Protein AF-A0A7C5ZRF5-F1 (afdb_monomer_lite)

pLDDT: mean 92.9, std 9.0, range [47.47, 98.56]

Sequence (100 aa):
MRPSLYIRRNVPFPLFEINILEAPDQQLLNISRELGLALNLQEMKAIQQYFQKKGRNPTDVELQTIGQTWSEHCFHKTFKGKIKLQDQEIDSLFKTYIAK

Radius of gyration: 17.35 Å; chains: 1; bounding box: 52×24×52 Å

Structure (mmCIF, N/CA/C/O backbone):
data_AF-A0A7C5ZRF5-F1
#
_entry.id   AF-A0A7C5ZRF5-F1
#
loop_
_atom_site.group_PDB
_atom_site.id
_atom_site.type_symbol
_atom_site.label_atom_id
_atom_site.label_alt_id
_atom_site.label_comp_id
_atom_site.label_asym_id
_atom_site.label_entity_id
_atom_site.label_seq_id
_atom_site.pdbx_PDB_ins_code
_atom_site.Cartn_x
_atom_site.Cartn_y
_atom_site.Cartn_z
_atom_site.occupancy
_atom_site.B_iso_or_equiv
_atom_site.auth_seq_id
_atom_site.auth_comp_id
_atom_site.auth_asym_id
_atom_site.auth_atom_id
_atom_site.pdbx_PDB_model_num
ATOM 1 N N . MET A 1 1 ? 25.833 -9.754 -9.496 1.00 47.47 1 MET A N 1
ATOM 2 C CA . MET A 1 1 ? 25.249 -8.409 -9.286 1.00 47.47 1 MET A CA 1
ATOM 3 C C . MET A 1 1 ? 23.835 -8.589 -8.761 1.00 47.47 1 MET A C 1
ATOM 5 O O . MET A 1 1 ? 23.108 -9.381 -9.344 1.00 47.47 1 MET A O 1
ATOM 9 N N . ARG A 1 2 ? 23.459 -7.941 -7.651 1.00 51.00 2 ARG A N 1
ATOM 10 C CA . ARG A 1 2 ? 22.059 -7.950 -7.193 1.00 51.00 2 ARG A CA 1
ATOM 11 C C . ARG A 1 2 ? 21.237 -7.066 -8.147 1.00 51.00 2 ARG A C 1
ATOM 13 O O . ARG A 1 2 ? 21.739 -5.993 -8.485 1.00 51.00 2 ARG A O 1
ATOM 20 N N . PRO A 1 3 ? 20.048 -7.488 -8.606 1.00 62.78 3 PRO A N 1
ATOM 21 C CA . PRO A 1 3 ? 19.193 -6.643 -9.434 1.00 62.78 3 PRO A CA 1
ATOM 22 C C . PRO A 1 3 ? 18.891 -5.317 -8.723 1.00 62.78 3 PRO A C 1
ATOM 24 O O . PRO A 1 3 ? 18.660 -5.304 -7.514 1.00 62.78 3 PRO A O 1
ATOM 27 N N . SER A 1 4 ? 18.908 -4.207 -9.467 1.00 78.19 4 SER A N 1
ATOM 28 C CA . SER A 1 4 ? 18.418 -2.914 -8.973 1.00 78.19 4 SER A CA 1
ATOM 29 C C . SER A 1 4 ? 16.947 -3.050 -8.566 1.00 78.19 4 SER A C 1
ATOM 31 O O . SER A 1 4 ? 16.162 -3.662 -9.291 1.00 78.19 4 SER A O 1
ATOM 33 N N . LEU A 1 5 ? 16.557 -2.460 -7.433 1.00 76.50 5 LEU A N 1
ATOM 34 C CA . LEU A 1 5 ? 15.156 -2.434 -6.985 1.00 76.50 5 LEU A CA 1
ATOM 35 C C . LEU A 1 5 ? 14.248 -1.594 -7.908 1.00 76.50 5 LEU A C 1
ATOM 37 O O . LEU A 1 5 ? 13.028 -1.738 -7.850 1.00 76.50 5 LEU A O 1
ATOM 41 N N . TYR A 1 6 ? 14.842 -0.771 -8.778 1.00 79.38 6 TYR A N 1
ATOM 42 C CA . TYR A 1 6 ? 14.161 0.206 -9.626 1.00 79.38 6 TYR A CA 1
ATOM 43 C C . TYR A 1 6 ? 14.473 -0.032 -11.114 1.00 79.38 6 TYR A C 1
ATOM 45 O O . TYR A 1 6 ? 15.648 -0.042 -11.503 1.00 79.38 6 TYR A O 1
ATOM 53 N N . ILE A 1 7 ? 13.435 -0.185 -11.949 1.00 82.69 7 ILE A N 1
ATOM 54 C CA . ILE A 1 7 ? 13.528 -0.291 -13.422 1.00 82.69 7 ILE A CA 1
ATOM 55 C C . ILE A 1 7 ? 12.927 0.971 -14.057 1.00 82.69 7 ILE A C 1
ATOM 57 O O . ILE A 1 7 ? 11.765 1.281 -13.822 1.00 82.69 7 ILE A O 1
ATOM 61 N N . ARG A 1 8 ? 13.681 1.704 -14.886 1.00 78.00 8 ARG A N 1
ATOM 62 C CA . ARG A 1 8 ? 13.216 2.955 -15.522 1.00 78.00 8 ARG A CA 1
ATOM 63 C C . ARG A 1 8 ? 12.438 2.694 -16.822 1.00 78.00 8 ARG A C 1
ATOM 65 O O . ARG A 1 8 ? 12.926 1.977 -17.694 1.00 78.00 8 ARG A O 1
ATOM 72 N N . ARG A 1 9 ? 11.267 3.320 -16.991 1.00 78.75 9 ARG A N 1
ATOM 73 C CA . ARG A 1 9 ? 10.433 3.280 -18.213 1.00 78.75 9 ARG A CA 1
ATOM 74 C C . ARG A 1 9 ? 10.736 4.447 -19.173 1.00 78.75 9 ARG A C 1
ATOM 76 O O . ARG A 1 9 ? 11.205 5.501 -18.751 1.00 78.75 9 ARG A O 1
ATOM 83 N N . ASN A 1 10 ? 10.478 4.246 -20.471 1.00 82.25 10 ASN A N 1
ATOM 84 C CA . ASN A 1 10 ? 10.754 5.219 -21.540 1.00 82.25 10 ASN A CA 1
ATOM 85 C C . ASN A 1 10 ? 9.570 6.182 -21.757 1.00 82.25 10 ASN A C 1
ATOM 87 O O . ASN A 1 10 ? 8.719 5.958 -22.614 1.00 82.25 10 ASN A O 1
ATOM 91 N N . VAL A 1 11 ? 9.512 7.227 -20.938 1.00 84.94 11 VAL A N 1
ATOM 92 C CA . VAL A 1 11 ? 8.498 8.297 -20.922 1.00 84.94 11 VAL A CA 1
ATOM 93 C C . VAL A 1 11 ? 9.205 9.653 -20.734 1.00 84.94 11 VAL A C 1
ATOM 95 O O . VAL A 1 11 ? 10.357 9.663 -20.291 1.00 84.94 11 VAL A O 1
ATOM 98 N N . PRO A 1 12 ? 8.575 10.808 -21.053 1.00 88.06 12 PRO A N 1
ATOM 99 C CA . PRO A 1 12 ? 9.233 12.122 -20.953 1.00 88.06 12 PRO A CA 1
ATOM 100 C C . PRO A 1 12 ? 9.557 12.555 -19.510 1.00 88.06 12 PRO A C 1
ATOM 102 O O . PRO A 1 12 ? 10.195 13.582 -19.300 1.00 88.06 12 PRO A O 1
ATOM 105 N N . PHE A 1 13 ? 9.142 11.771 -18.517 1.00 85.88 13 PHE A N 1
ATOM 106 C CA . PHE A 1 13 ? 9.440 11.931 -17.098 1.00 85.88 13 PHE A CA 1
ATOM 107 C C . PHE A 1 13 ? 10.026 10.625 -16.536 1.00 85.88 13 PHE A C 1
ATOM 109 O O . PHE A 1 13 ? 9.792 9.561 -17.101 1.00 85.88 13 PHE A O 1
ATOM 116 N N . PRO A 1 14 ? 10.796 10.647 -15.436 1.00 85.88 14 PRO A N 1
ATOM 117 C CA . PRO A 1 14 ? 11.189 9.419 -14.752 1.00 85.88 14 PRO A CA 1
ATOM 118 C C . PRO A 1 14 ? 9.951 8.658 -14.261 1.00 85.88 14 PRO A C 1
ATOM 120 O O . PRO A 1 14 ? 9.132 9.213 -13.539 1.00 85.88 14 PRO A O 1
ATOM 123 N N . LEU A 1 15 ? 9.830 7.397 -14.665 1.00 90.38 15 LEU A N 1
ATOM 124 C CA . LEU A 1 15 ? 8.817 6.461 -14.186 1.00 90.38 15 LEU A CA 1
ATOM 125 C C . LEU A 1 15 ? 9.537 5.173 -13.814 1.00 90.38 15 LEU A C 1
ATOM 127 O O . LEU A 1 15 ? 10.222 4.588 -14.666 1.00 90.38 15 LEU A O 1
ATOM 131 N N . PHE A 1 16 ? 9.405 4.750 -12.563 1.00 92.19 16 PHE A N 1
ATOM 132 C CA . PHE A 1 16 ? 10.063 3.553 -12.061 1.00 92.19 16 PHE A CA 1
ATOM 133 C C . PHE A 1 16 ? 9.064 2.424 -11.851 1.00 92.19 16 PHE A C 1
ATOM 135 O O . PHE A 1 16 ? 8.000 2.620 -11.274 1.00 92.19 16 PHE A O 1
ATOM 142 N N . GLU A 1 17 ? 9.432 1.221 -12.274 1.00 95.19 17 GLU A N 1
ATOM 143 C CA . GLU A 1 17 ? 8.818 -0.000 -11.769 1.00 95.19 17 GLU A CA 1
ATOM 144 C C . GLU A 1 17 ? 9.579 -0.509 -10.565 1.00 95.19 17 GLU A C 1
ATOM 146 O O . GLU A 1 17 ? 10.815 -0.531 -10.551 1.00 95.19 17 GLU A O 1
ATOM 151 N N . ILE A 1 18 ? 8.810 -0.918 -9.566 1.00 95.44 18 ILE A N 1
ATOM 152 C CA . ILE A 1 18 ? 9.313 -1.239 -8.242 1.00 95.44 18 ILE A CA 1
ATOM 153 C C . ILE A 1 18 ? 9.242 -2.743 -8.070 1.00 95.44 18 ILE A C 1
ATOM 155 O O . ILE A 1 18 ? 8.157 -3.324 -8.049 1.00 95.44 18 ILE A O 1
ATOM 159 N N . ASN A 1 19 ? 10.406 -3.377 -7.963 1.00 95.06 19 ASN A N 1
ATOM 160 C CA . ASN A 1 19 ? 10.526 -4.827 -7.884 1.00 95.06 19 ASN A CA 1
ATOM 161 C C . ASN A 1 19 ? 10.040 -5.348 -6.523 1.00 95.06 19 ASN A C 1
ATOM 163 O O . ASN A 1 19 ? 10.846 -5.596 -5.630 1.00 95.06 19 ASN A O 1
ATOM 167 N N . ILE A 1 20 ? 8.723 -5.519 -6.364 1.00 96.50 20 ILE A N 1
ATOM 168 C CA . ILE A 1 20 ? 8.116 -6.031 -5.127 1.00 96.50 20 ILE A CA 1
ATOM 169 C C . ILE A 1 20 ? 7.723 -7.502 -5.210 1.00 96.50 20 ILE A C 1
ATOM 171 O O . ILE A 1 20 ? 7.542 -8.101 -4.157 1.00 96.50 20 ILE A O 1
ATOM 175 N N . LEU A 1 21 ? 7.575 -8.104 -6.399 1.00 96.12 21 LEU A N 1
ATOM 176 C CA . LEU A 1 21 ? 7.009 -9.463 -6.514 1.00 96.12 21 LEU A CA 1
ATOM 177 C C . LEU A 1 21 ? 7.798 -10.518 -5.729 1.00 96.12 21 LEU A C 1
ATOM 179 O O . LEU A 1 21 ? 7.197 -11.406 -5.130 1.00 96.12 21 LEU A O 1
ATOM 183 N N . GLU A 1 22 ? 9.121 -10.385 -5.710 1.00 93.38 22 GLU A N 1
ATOM 184 C CA . GLU A 1 22 ? 10.054 -11.307 -5.049 1.00 93.38 22 GLU A CA 1
ATOM 185 C C . GLU A 1 22 ? 10.787 -10.644 -3.873 1.00 93.38 22 GLU A C 1
ATOM 187 O O . GLU A 1 22 ? 11.709 -11.220 -3.296 1.00 93.38 22 GLU A O 1
ATOM 192 N N . ALA A 1 23 ? 10.398 -9.418 -3.511 1.00 95.94 23 ALA A N 1
ATOM 193 C CA . ALA A 1 23 ? 11.036 -8.686 -2.430 1.00 95.94 23 ALA A CA 1
ATOM 194 C C . ALA A 1 23 ? 10.757 -9.382 -1.082 1.00 95.94 23 ALA A C 1
ATOM 196 O O . ALA A 1 23 ? 9.590 -9.531 -0.704 1.00 95.94 23 ALA A O 1
ATOM 197 N N . PRO A 1 24 ? 11.788 -9.781 -0.313 1.00 97.50 24 PRO A N 1
ATOM 198 C CA . PRO A 1 24 ? 11.599 -10.240 1.054 1.00 97.50 24 PRO A CA 1
ATOM 199 C C . PRO A 1 24 ? 11.090 -9.099 1.942 1.00 97.50 24 PRO A C 1
ATOM 201 O O . PRO A 1 24 ? 11.278 -7.919 1.637 1.00 97.50 24 PRO A O 1
ATOM 204 N N . ASP A 1 25 ? 10.528 -9.450 3.097 1.00 98.31 25 ASP A N 1
ATOM 205 C CA . ASP A 1 25 ? 9.925 -8.521 4.065 1.00 98.31 25 ASP A CA 1
ATOM 206 C C . ASP A 1 25 ? 10.779 -7.278 4.356 1.00 98.31 25 ASP A C 1
ATOM 208 O O . ASP A 1 25 ? 10.276 -6.154 4.381 1.00 98.31 25 ASP A O 1
ATOM 212 N N . GLN A 1 26 ? 12.093 -7.455 4.517 1.00 97.81 26 GLN A N 1
ATOM 213 C CA . GLN A 1 26 ? 12.999 -6.339 4.782 1.00 97.81 26 GLN A CA 1
ATOM 214 C C . GLN A 1 26 ? 13.099 -5.360 3.601 1.00 97.81 26 GLN A C 1
ATOM 216 O O . GLN A 1 26 ? 13.205 -4.153 3.814 1.00 97.81 26 GLN A O 1
ATOM 221 N N . GLN A 1 27 ? 13.058 -5.858 2.363 1.00 98.06 27 GLN A N 1
ATOM 222 C CA . GLN A 1 27 ? 13.055 -5.011 1.169 1.00 98.06 27 GLN A CA 1
ATOM 223 C C . GLN A 1 27 ? 11.713 -4.303 0.995 1.00 98.06 27 GLN A C 1
ATOM 225 O O . GLN A 1 27 ? 11.711 -3.125 0.659 1.00 98.06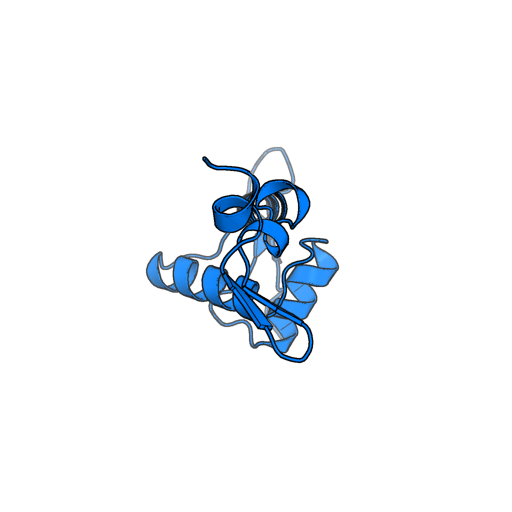 27 GLN A O 1
ATOM 230 N N . LEU A 1 28 ? 10.592 -4.959 1.310 1.00 98.31 28 LEU A N 1
ATOM 231 C CA . LEU A 1 28 ? 9.278 -4.309 1.321 1.00 98.31 28 LEU A CA 1
ATOM 232 C C . LEU A 1 28 ? 9.249 -3.108 2.280 1.00 98.31 28 LEU A C 1
ATOM 234 O O . LEU A 1 28 ? 8.785 -2.028 1.917 1.00 98.31 28 LEU A O 1
ATOM 238 N N . LEU A 1 29 ? 9.804 -3.265 3.484 1.00 98.19 29 LEU A N 1
ATOM 239 C CA . LEU A 1 29 ? 9.920 -2.165 4.445 1.00 98.19 29 LEU A CA 1
ATOM 240 C C . LEU A 1 29 ? 10.867 -1.060 3.965 1.00 98.19 29 LEU A C 1
ATOM 242 O O . LEU A 1 29 ? 10.587 0.119 4.180 1.00 98.19 29 LEU A O 1
ATOM 246 N N . ASN A 1 30 ? 11.972 -1.417 3.308 1.00 97.88 30 ASN A N 1
ATOM 247 C CA . ASN A 1 30 ? 12.890 -0.428 2.748 1.00 97.88 30 ASN A CA 1
ATOM 248 C C . ASN A 1 30 ? 12.231 0.375 1.622 1.00 97.88 30 ASN A C 1
ATOM 250 O O . ASN A 1 30 ? 12.333 1.593 1.636 1.00 97.88 30 ASN A O 1
ATOM 254 N N . ILE A 1 31 ? 11.483 -0.273 0.727 1.00 97.25 31 ILE A N 1
ATOM 255 C CA . ILE A 1 31 ? 10.719 0.392 -0.339 1.00 97.25 31 ILE A CA 1
ATOM 256 C C . ILE A 1 31 ? 9.694 1.363 0.257 1.00 97.25 31 ILE A C 1
ATOM 258 O O . ILE A 1 31 ? 9.624 2.514 -0.166 1.00 97.25 31 ILE A O 1
ATOM 262 N N . SER A 1 32 ? 8.943 0.934 1.280 1.00 97.62 32 SER A N 1
ATOM 263 C CA . SER A 1 32 ? 8.004 1.810 2.000 1.00 97.62 32 SER A CA 1
ATOM 264 C C . SER A 1 32 ? 8.705 3.042 2.589 1.00 97.62 32 SER A C 1
ATOM 266 O O . SER A 1 32 ? 8.196 4.157 2.472 1.00 97.62 32 SER A O 1
ATOM 268 N N . ARG A 1 33 ? 9.900 2.863 3.169 1.00 97.50 33 ARG A N 1
ATOM 269 C CA . ARG A 1 33 ? 10.704 3.955 3.738 1.00 97.50 33 ARG A CA 1
ATOM 270 C C . ARG A 1 33 ? 11.251 4.897 2.663 1.00 97.50 33 ARG A C 1
ATOM 272 O O . ARG A 1 33 ? 11.116 6.105 2.809 1.00 97.50 33 ARG A O 1
ATOM 279 N N . GLU A 1 34 ? 11.869 4.357 1.617 1.00 96.38 34 GLU A N 1
ATOM 280 C CA . GLU A 1 34 ? 12.527 5.119 0.547 1.00 96.38 34 GLU A CA 1
ATOM 281 C C . GLU A 1 34 ? 11.526 5.937 -0.274 1.00 96.38 34 GLU A C 1
ATOM 283 O O . GLU A 1 34 ? 11.801 7.086 -0.608 1.00 96.38 34 GLU A O 1
ATOM 288 N N . LEU A 1 35 ? 10.344 5.378 -0.544 1.00 94.94 35 LEU A N 1
ATOM 289 C CA . LEU A 1 35 ? 9.266 6.070 -1.252 1.00 94.94 35 LEU A CA 1
ATOM 290 C C . LEU A 1 35 ? 8.373 6.912 -0.322 1.00 94.94 35 LEU A C 1
ATOM 292 O O . LEU A 1 35 ? 7.473 7.591 -0.808 1.00 94.94 35 LEU A O 1
ATOM 296 N N . GLY A 1 36 ? 8.582 6.878 0.998 1.00 96.88 36 GLY A N 1
ATOM 297 C CA . GLY A 1 36 ? 7.771 7.641 1.951 1.00 96.88 36 GLY A CA 1
ATOM 298 C C . GLY A 1 36 ? 6.299 7.210 2.003 1.00 96.88 36 GLY A C 1
ATOM 299 O O . GLY A 1 36 ? 5.428 8.045 2.224 1.00 96.88 36 GLY A O 1
ATOM 300 N N . LEU A 1 37 ? 6.007 5.920 1.802 1.00 97.06 37 LEU A N 1
ATOM 301 C CA . LEU A 1 37 ? 4.630 5.407 1.725 1.00 97.06 37 LEU A CA 1
ATOM 302 C C . LEU A 1 37 ? 3.936 5.339 3.092 1.00 97.06 37 LEU A C 1
ATOM 304 O O . LEU A 1 37 ? 2.713 5.261 3.150 1.00 97.06 37 LEU A O 1
ATOM 308 N N . ALA A 1 38 ? 4.713 5.314 4.182 1.00 95.88 38 ALA A N 1
ATOM 309 C CA . ALA A 1 38 ? 4.226 5.107 5.550 1.00 95.88 38 ALA A CA 1
ATOM 310 C C . ALA A 1 38 ? 3.363 3.834 5.721 1.00 95.88 38 ALA A C 1
ATOM 312 O O . ALA A 1 38 ? 2.504 3.766 6.601 1.00 95.88 38 ALA A O 1
ATOM 313 N N . LEU A 1 39 ? 3.613 2.814 4.893 1.00 97.19 39 LEU A N 1
ATOM 314 C CA . LEU A 1 39 ? 2.924 1.526 4.936 1.00 97.19 39 LEU A CA 1
ATOM 315 C C . LEU A 1 39 ? 3.679 0.532 5.812 1.00 97.19 39 LEU A C 1
ATOM 317 O O . LEU A 1 39 ? 4.910 0.418 5.731 1.00 97.19 39 LEU A O 1
ATOM 321 N N . ASN A 1 40 ? 2.936 -0.220 6.618 1.00 97.50 40 ASN A N 1
ATOM 322 C CA . ASN A 1 40 ? 3.491 -1.292 7.436 1.00 97.50 40 ASN A CA 1
ATOM 323 C C . ASN A 1 40 ? 3.718 -2.579 6.615 1.00 97.50 40 ASN A C 1
ATOM 325 O O . ASN A 1 40 ? 3.331 -2.689 5.451 1.00 97.50 40 ASN A O 1
ATOM 329 N N . LEU A 1 41 ? 4.346 -3.588 7.229 1.00 98.44 41 LEU A N 1
ATOM 330 C CA . LEU A 1 41 ? 4.667 -4.843 6.541 1.00 98.44 41 LEU A CA 1
ATOM 331 C C . LEU A 1 41 ? 3.425 -5.587 6.025 1.00 98.44 41 LEU A C 1
ATOM 333 O O . LEU A 1 41 ? 3.476 -6.172 4.946 1.00 98.44 41 LEU A O 1
ATOM 337 N N . GLN A 1 42 ? 2.321 -5.588 6.775 1.00 98.19 42 GLN A N 1
ATOM 338 C CA . GLN A 1 42 ? 1.098 -6.285 6.363 1.00 98.19 42 GLN A CA 1
ATOM 339 C C . GLN A 1 42 ? 0.480 -5.621 5.130 1.00 98.19 42 GLN A C 1
ATOM 341 O O . GLN A 1 42 ? 0.083 -6.310 4.192 1.00 98.19 42 GLN A O 1
ATOM 346 N N . GLU A 1 43 ? 0.469 -4.290 5.094 1.00 98.12 43 GLU A N 1
ATOM 347 C CA . GLU A 1 43 ? -0.010 -3.510 3.951 1.00 98.12 43 GLU A CA 1
ATOM 348 C C . GLU A 1 43 ? 0.876 -3.728 2.724 1.00 98.12 43 GLU A C 1
ATOM 350 O O . GLU A 1 43 ? 0.370 -4.029 1.643 1.00 98.12 43 GLU A O 1
ATOM 355 N N . MET A 1 44 ? 2.200 -3.691 2.896 1.00 98.56 44 MET A N 1
ATOM 356 C CA . MET A 1 44 ? 3.135 -3.983 1.808 1.00 98.56 44 MET A CA 1
ATOM 357 C C . MET A 1 44 ? 2.980 -5.412 1.271 1.00 98.56 44 MET A C 1
ATOM 359 O O . MET A 1 44 ? 3.037 -5.617 0.059 1.00 98.56 44 MET A O 1
ATOM 363 N N . LYS A 1 45 ? 2.726 -6.401 2.138 1.00 98.56 45 LYS A N 1
ATOM 364 C CA . LYS A 1 45 ? 2.432 -7.782 1.718 1.00 98.56 45 LYS A CA 1
ATOM 365 C C . LYS A 1 45 ? 1.112 -7.892 0.964 1.00 98.56 45 LYS A C 1
ATOM 367 O O . LYS A 1 45 ? 1.048 -8.617 -0.025 1.00 98.56 45 LYS A O 1
ATOM 372 N N . ALA A 1 46 ? 0.073 -7.171 1.383 1.00 98.44 46 ALA A N 1
ATOM 373 C CA . ALA A 1 46 ? -1.200 -7.146 0.663 1.00 98.44 46 ALA A CA 1
ATOM 374 C C . ALA A 1 46 ? -1.025 -6.589 -0.761 1.00 98.44 46 ALA A C 1
ATOM 376 O O . ALA A 1 46 ? -1.550 -7.152 -1.724 1.00 98.44 46 ALA A O 1
ATOM 377 N N . ILE A 1 47 ? -0.218 -5.535 -0.908 1.00 98.38 47 ILE A N 1
ATOM 378 C CA . ILE A 1 47 ? 0.146 -4.960 -2.209 1.00 98.38 47 ILE A CA 1
ATOM 379 C C . ILE A 1 47 ? 0.964 -5.961 -3.036 1.00 98.38 47 IL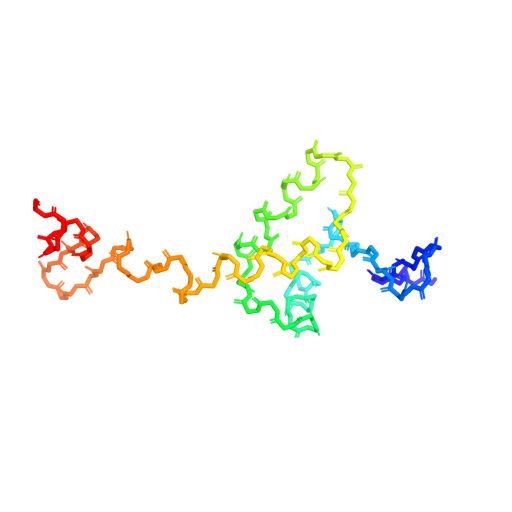E A C 1
ATOM 381 O O . ILE A 1 47 ? 0.630 -6.213 -4.193 1.00 98.38 47 ILE A O 1
ATOM 385 N N . GLN A 1 48 ? 1.989 -6.586 -2.447 1.00 98.50 48 GLN A N 1
ATOM 386 C CA . GLN A 1 48 ? 2.794 -7.620 -3.105 1.00 98.50 48 GLN A CA 1
ATOM 387 C C . GLN A 1 48 ? 1.917 -8.761 -3.634 1.00 98.50 48 GLN A C 1
ATOM 389 O O . GLN A 1 48 ? 2.011 -9.103 -4.809 1.00 98.50 48 GLN A O 1
ATOM 394 N N . GLN A 1 49 ? 1.015 -9.300 -2.813 1.00 98.50 49 GLN A N 1
ATOM 395 C CA . GLN A 1 49 ? 0.091 -10.365 -3.215 1.00 98.50 49 GLN A CA 1
ATOM 396 C C . GLN A 1 49 ? -0.836 -9.934 -4.358 1.00 98.50 49 GLN A C 1
ATOM 398 O O . GLN A 1 49 ? -1.119 -10.723 -5.262 1.00 98.50 49 GLN A O 1
ATOM 403 N N . TYR A 1 50 ? -1.317 -8.688 -4.339 1.00 98.50 50 TYR A N 1
ATOM 404 C CA . TYR A 1 50 ? -2.128 -8.147 -5.427 1.00 98.50 50 TYR A CA 1
ATOM 405 C C . TYR A 1 50 ? -1.346 -8.109 -6.749 1.00 98.50 50 TYR A C 1
ATOM 407 O O . TYR A 1 50 ? -1.833 -8.607 -7.766 1.00 98.50 50 TYR A O 1
ATOM 415 N N . PHE A 1 51 ? -0.119 -7.586 -6.739 1.00 98.38 51 PHE A N 1
ATOM 416 C CA . PHE A 1 51 ? 0.712 -7.477 -7.942 1.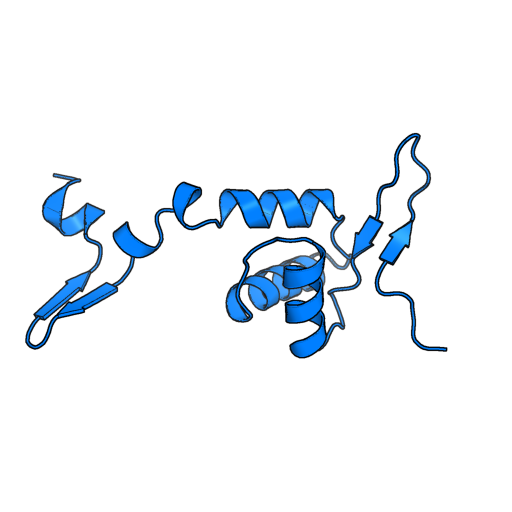00 98.38 51 PHE A CA 1
ATOM 417 C C . PHE A 1 51 ? 1.269 -8.829 -8.420 1.00 98.38 51 PHE A C 1
ATOM 419 O O . PHE A 1 51 ? 1.352 -9.056 -9.628 1.00 98.38 51 PHE A O 1
ATOM 426 N N . GLN A 1 52 ? 1.514 -9.779 -7.511 1.00 98.00 52 GLN A N 1
ATOM 427 C CA . GLN A 1 52 ? 1.810 -11.176 -7.854 1.00 98.00 52 GLN A CA 1
ATOM 428 C C . GLN A 1 52 ? 0.659 -11.803 -8.651 1.00 98.00 52 GLN A C 1
ATOM 430 O O . GLN A 1 52 ? 0.890 -12.373 -9.715 1.00 98.00 52 GLN A O 1
ATOM 435 N N . LYS A 1 53 ? -0.595 -11.628 -8.208 1.00 98.12 53 LYS A N 1
ATOM 436 C CA . LYS A 1 53 ? -1.782 -12.101 -8.950 1.00 98.12 53 LYS A CA 1
ATOM 437 C C . LYS A 1 53 ? -1.947 -11.419 -10.310 1.00 98.12 53 LYS A C 1
ATOM 439 O O . LYS A 1 53 ? -2.496 -12.019 -11.228 1.00 98.12 53 LYS A O 1
ATOM 444 N N . LYS A 1 54 ? -1.499 -10.168 -10.444 1.00 97.50 54 LYS A N 1
ATOM 445 C CA . LYS A 1 54 ? -1.495 -9.433 -11.720 1.00 97.50 54 LYS A CA 1
ATOM 446 C C . LYS A 1 54 ? -0.342 -9.828 -12.646 1.00 97.50 54 LYS A C 1
ATOM 448 O O . LYS A 1 54 ? -0.374 -9.434 -13.808 1.00 97.50 54 LYS A O 1
ATOM 453 N N . GLY A 1 55 ? 0.656 -10.567 -12.158 1.00 97.06 55 GLY A N 1
ATOM 454 C CA . GLY A 1 55 ? 1.814 -10.993 -12.944 1.00 97.06 55 GLY A CA 1
ATOM 455 C C . GLY A 1 55 ? 2.741 -9.851 -13.371 1.00 97.06 55 GLY A C 1
ATOM 456 O O . GLY A 1 55 ? 3.437 -9.987 -14.374 1.00 97.06 55 GLY A O 1
ATOM 457 N N . ARG A 1 56 ? 2.745 -8.714 -12.660 1.00 96.81 56 ARG A N 1
ATOM 458 C CA . ARG A 1 56 ? 3.629 -7.574 -12.961 1.00 96.81 56 ARG A CA 1
ATOM 459 C C . ARG A 1 56 ? 3.977 -6.766 -11.718 1.00 96.81 56 ARG A C 1
ATOM 461 O O . ARG A 1 56 ? 3.188 -6.721 -10.781 1.00 96.81 56 ARG A O 1
ATOM 468 N N . ASN A 1 57 ? 5.107 -6.064 -11.749 1.00 97.75 57 ASN A N 1
ATOM 469 C CA . ASN A 1 57 ? 5.439 -5.071 -10.729 1.00 97.75 57 ASN A CA 1
ATOM 470 C C . ASN A 1 57 ? 4.552 -3.810 -10.848 1.00 97.75 57 ASN A C 1
ATOM 472 O O . ASN A 1 57 ? 4.060 -3.500 -11.943 1.00 97.75 57 ASN A O 1
ATOM 476 N N . PRO A 1 58 ? 4.330 -3.088 -9.735 1.00 97.56 58 PRO A N 1
ATOM 477 C CA . PRO A 1 58 ? 3.742 -1.759 -9.753 1.00 97.56 58 PRO A CA 1
ATOM 478 C C . PRO A 1 58 ? 4.723 -0.704 -10.257 1.00 97.56 58 PRO A C 1
ATOM 480 O O . PRO A 1 58 ? 5.944 -0.857 -10.133 1.00 97.56 58 PRO A O 1
ATOM 483 N N . THR A 1 59 ? 4.182 0.415 -10.725 1.00 96.50 59 THR A N 1
ATOM 484 C CA . THR A 1 59 ? 4.948 1.659 -10.820 1.00 96.50 59 THR A CA 1
ATOM 485 C C . THR A 1 59 ? 5.049 2.362 -9.463 1.00 96.50 59 THR A C 1
ATOM 487 O O . THR A 1 59 ? 4.253 2.132 -8.549 1.00 96.50 59 THR A O 1
ATOM 490 N N . ASP A 1 60 ? 6.022 3.255 -9.334 1.00 95.38 60 ASP A N 1
ATOM 491 C CA . ASP A 1 60 ? 6.121 4.220 -8.236 1.00 95.38 60 ASP A CA 1
ATOM 492 C C . ASP A 1 60 ? 4.806 4.984 -8.006 1.00 95.38 60 ASP A C 1
ATOM 494 O O . ASP A 1 60 ? 4.343 5.070 -6.870 1.00 95.38 60 ASP A O 1
ATOM 498 N N . VAL A 1 61 ? 4.157 5.474 -9.064 1.00 95.38 61 VAL A N 1
ATOM 499 C CA . VAL A 1 61 ? 2.881 6.203 -8.991 1.00 95.38 61 VAL A CA 1
ATOM 500 C C . VAL A 1 61 ? 1.754 5.318 -8.454 1.00 95.38 61 VAL A C 1
ATOM 502 O O . VAL A 1 61 ? 0.946 5.779 -7.644 1.00 95.38 61 VAL A O 1
ATOM 505 N N . GLU A 1 62 ? 1.695 4.046 -8.857 1.00 97.56 62 GLU A N 1
ATOM 506 C CA . GLU A 1 62 ? 0.721 3.096 -8.305 1.00 97.56 62 GLU A CA 1
ATOM 507 C C . GLU A 1 62 ? 0.943 2.897 -6.799 1.00 97.56 62 GLU A C 1
ATOM 509 O O . GLU A 1 62 ? -0.017 2.966 -6.029 1.00 97.56 62 GLU A O 1
ATOM 514 N N . LEU A 1 63 ? 2.195 2.729 -6.355 1.00 97.62 63 LEU A N 1
ATOM 515 C CA . LEU A 1 63 ? 2.507 2.599 -4.927 1.00 97.62 63 LEU A CA 1
ATOM 516 C C . LEU A 1 63 ? 2.200 3.874 -4.137 1.00 97.62 63 LEU A C 1
ATOM 518 O O . LEU A 1 63 ? 1.623 3.782 -3.055 1.00 97.62 63 LEU A O 1
ATOM 522 N N . GLN A 1 64 ? 2.526 5.051 -4.675 1.00 97.44 64 GLN A N 1
ATOM 523 C CA . GLN A 1 64 ? 2.188 6.340 -4.061 1.00 97.44 64 GLN A CA 1
ATOM 524 C C . GLN A 1 64 ? 0.675 6.506 -3.909 1.00 97.44 64 GLN A C 1
ATOM 526 O O . GLN A 1 64 ? 0.195 6.902 -2.849 1.00 97.44 64 GLN A O 1
ATOM 531 N N . THR A 1 65 ? -0.095 6.140 -4.936 1.00 97.81 65 THR A N 1
ATOM 532 C CA . THR A 1 65 ? -1.564 6.192 -4.891 1.00 97.81 65 THR A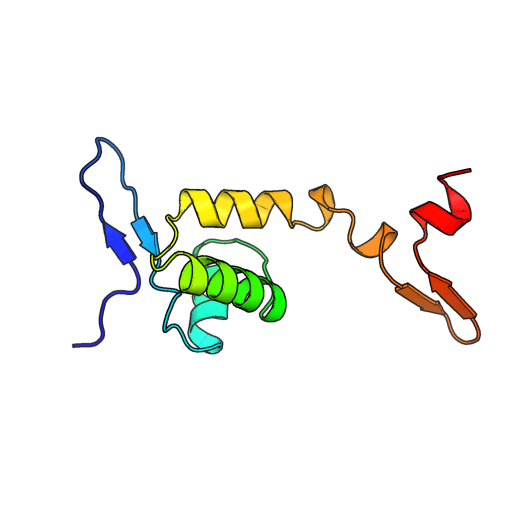 CA 1
ATOM 533 C C . THR A 1 65 ? -2.112 5.317 -3.763 1.00 97.81 65 THR A C 1
ATOM 535 O O . THR A 1 65 ? -2.987 5.746 -3.005 1.00 97.81 65 THR A O 1
ATOM 538 N N . ILE A 1 66 ? -1.576 4.103 -3.604 1.00 98.00 66 ILE A N 1
ATOM 539 C CA . ILE A 1 66 ? -1.966 3.213 -2.505 1.00 98.00 66 ILE A CA 1
ATOM 540 C C . ILE A 1 66 ? -1.546 3.806 -1.155 1.00 98.00 66 ILE A C 1
ATOM 542 O O . ILE A 1 66 ? -2.377 3.886 -0.257 1.00 98.00 66 ILE A O 1
ATOM 546 N N . GLY A 1 67 ? -0.305 4.282 -1.019 1.00 97.38 67 GLY A N 1
ATOM 547 C CA . GLY A 1 67 ? 0.197 4.904 0.211 1.00 97.38 67 GLY A CA 1
ATOM 548 C C . GLY A 1 67 ? -0.684 6.059 0.695 1.00 97.38 67 GLY A C 1
ATOM 549 O O . GLY A 1 67 ? -1.059 6.107 1.865 1.00 97.38 67 GLY A O 1
ATOM 550 N N . GLN A 1 68 ? -1.103 6.939 -0.218 1.00 96.38 68 GLN A N 1
ATOM 551 C CA . GLN A 1 68 ? -2.000 8.049 0.110 1.00 96.38 68 GLN A CA 1
ATOM 552 C C . GLN A 1 68 ? -3.393 7.565 0.517 1.00 96.38 68 GLN A C 1
ATOM 554 O O . GLN A 1 68 ? -3.899 7.929 1.579 1.00 96.38 68 GLN A O 1
ATOM 559 N N . THR A 1 69 ? -4.013 6.709 -0.297 1.00 96.88 69 THR A N 1
ATOM 560 C CA . THR A 1 69 ? -5.394 6.253 -0.058 1.00 96.88 69 THR A CA 1
ATOM 561 C C . THR A 1 69 ? -5.526 5.349 1.165 1.00 96.88 69 THR A C 1
ATOM 563 O O . THR A 1 69 ? -6.575 5.339 1.810 1.00 96.88 69 THR A O 1
ATOM 566 N N . TRP A 1 70 ? -4.470 4.616 1.516 1.00 96.88 70 TRP A N 1
ATOM 567 C CA . TRP A 1 70 ? -4.409 3.761 2.700 1.00 96.88 70 TRP A CA 1
ATOM 568 C C . TRP A 1 70 ? -3.775 4.469 3.897 1.00 96.88 70 TRP A C 1
ATOM 570 O O . TRP A 1 70 ? -3.538 3.830 4.916 1.00 96.88 70 TRP A O 1
ATOM 580 N N . SER A 1 71 ? -3.493 5.769 3.827 1.00 95.19 71 SER A N 1
ATOM 581 C CA . SER A 1 71 ? -3.022 6.527 4.987 1.00 95.19 71 SER A CA 1
ATOM 582 C C . SER A 1 71 ? -4.089 6.579 6.090 1.00 95.19 71 SER A C 1
ATOM 584 O O . SER A 1 71 ? -5.284 6.412 5.833 1.00 95.19 71 SER A O 1
ATOM 586 N N . GLU A 1 72 ? -3.680 6.830 7.339 1.00 94.19 72 GLU A N 1
ATOM 587 C CA . GLU A 1 72 ? -4.637 6.988 8.446 1.00 94.19 72 GLU A CA 1
ATOM 588 C C . GLU A 1 72 ? -5.623 8.126 8.184 1.00 94.19 72 GLU A C 1
ATOM 590 O O . GLU A 1 72 ? -6.820 7.981 8.419 1.00 94.19 72 GLU A O 1
ATOM 595 N N . HIS A 1 73 ? -5.122 9.237 7.651 1.00 94.00 73 HIS A N 1
ATOM 596 C CA . HIS A 1 73 ? -5.926 10.416 7.374 1.00 94.00 73 HIS A CA 1
ATOM 597 C C . HIS A 1 73 ? -7.012 10.146 6.323 1.00 94.00 73 HIS A C 1
ATOM 599 O O . HIS A 1 73 ? -8.133 10.619 6.478 1.00 94.00 73 HIS A O 1
ATOM 605 N N . CYS A 1 74 ? -6.707 9.371 5.279 1.00 94.50 74 CYS A N 1
ATOM 606 C CA . CYS A 1 74 ? -7.674 9.063 4.224 1.00 94.50 74 CYS A CA 1
ATOM 607 C C . CYS A 1 74 ? -8.601 7.899 4.585 1.00 94.50 74 CYS A C 1
ATOM 609 O O . CYS A 1 74 ? -9.798 7.943 4.301 1.00 94.50 74 CYS A O 1
ATOM 611 N N . PHE A 1 75 ? -8.065 6.831 5.180 1.00 94.56 75 PHE A N 1
ATOM 612 C CA . PHE A 1 75 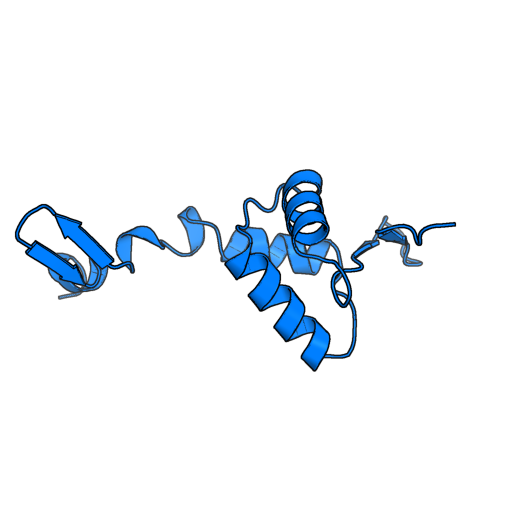? -8.845 5.622 5.434 1.00 94.56 75 PHE A CA 1
ATOM 613 C C . PHE A 1 75 ? -9.575 5.648 6.780 1.00 94.56 75 PHE A C 1
ATOM 615 O O . PHE A 1 75 ? -10.563 4.923 6.937 1.00 94.56 75 PHE A O 1
ATOM 622 N N . HIS A 1 76 ? -9.119 6.471 7.728 1.00 94.94 76 HIS A N 1
ATOM 623 C CA . HIS A 1 76 ? -9.605 6.536 9.107 1.00 94.94 76 HIS A CA 1
ATOM 624 C C . HIS A 1 76 ? -9.528 5.172 9.813 1.00 94.94 76 HIS A C 1
ATOM 626 O O . HIS A 1 76 ? -10.546 4.649 10.286 1.00 94.94 76 HIS A O 1
ATOM 632 N N . LYS A 1 77 ? -8.339 4.548 9.856 1.00 94.25 77 LYS A N 1
ATOM 633 C CA . LYS A 1 77 ? -8.187 3.177 10.383 1.00 94.25 77 LYS A CA 1
ATOM 634 C C . LYS A 1 77 ? -8.546 3.128 11.861 1.00 94.25 77 LYS A C 1
ATOM 636 O O . LYS A 1 77 ? -9.213 2.185 12.267 1.00 94.25 77 LYS A O 1
ATOM 641 N N . THR A 1 78 ? -8.206 4.150 12.646 1.00 94.00 78 THR A N 1
ATOM 642 C CA . THR A 1 78 ? -8.549 4.220 14.078 1.00 94.00 78 THR A CA 1
ATOM 643 C C . THR A 1 78 ? -10.061 4.216 14.294 1.00 94.00 78 THR A C 1
ATOM 645 O O . THR A 1 78 ? -10.577 3.459 15.110 1.00 94.00 78 THR A O 1
ATOM 648 N N . PHE A 1 79 ? -10.802 5.012 13.520 1.00 94.88 79 PHE A N 1
ATOM 649 C CA . PHE A 1 79 ? -12.262 5.114 13.644 1.00 94.88 79 PHE A CA 1
ATOM 650 C C . PHE A 1 79 ? -12.998 3.842 13.207 1.00 94.88 79 PHE A C 1
ATOM 652 O O . PHE A 1 79 ? -14.094 3.551 13.699 1.00 94.88 79 PHE A O 1
ATOM 659 N N . LYS A 1 80 ? -12.417 3.090 12.270 1.00 94.00 80 LYS A N 1
ATOM 660 C CA . LYS A 1 80 ? -12.955 1.816 11.769 1.00 94.00 80 LYS A CA 1
ATOM 661 C C . LYS A 1 80 ? -12.457 0.601 12.553 1.00 94.00 80 LYS A C 1
ATOM 663 O O . LYS A 1 80 ? -13.047 -0.466 12.434 1.00 94.00 80 LYS A O 1
ATOM 668 N N . GLY A 1 81 ? -11.367 0.757 13.293 1.00 94.44 81 GLY A N 1
ATOM 669 C CA . GLY A 1 81 ? -10.692 -0.310 14.012 1.00 94.44 81 GLY A CA 1
ATOM 670 C C . GLY A 1 81 ? -11.386 -0.700 15.313 1.00 94.44 81 GLY A C 1
ATOM 671 O O . GLY A 1 81 ? -12.334 -0.059 15.770 1.00 94.44 81 GLY A O 1
ATOM 672 N N . LYS A 1 82 ? -10.862 -1.765 15.918 1.00 95.62 82 LYS A N 1
ATOM 673 C CA . LYS A 1 82 ? -11.252 -2.226 17.249 1.00 95.62 82 LYS A CA 1
ATOM 674 C C . LYS A 1 82 ? -10.409 -1.532 18.307 1.00 95.62 82 LYS A C 1
ATOM 676 O O . LYS A 1 82 ? -9.184 -1.487 18.183 1.00 95.62 82 LYS A O 1
ATOM 681 N N . ILE A 1 83 ? -11.053 -1.031 19.354 1.00 95.00 83 ILE A N 1
ATOM 682 C CA . ILE A 1 83 ? -10.388 -0.341 20.461 1.00 95.00 83 ILE A CA 1
ATOM 683 C C . ILE A 1 83 ? -10.649 -1.115 21.746 1.00 95.00 83 ILE A C 1
ATOM 685 O O . ILE A 1 83 ? -11.794 -1.262 22.166 1.00 95.00 83 ILE A O 1
ATOM 689 N N . LYS A 1 84 ? -9.575 -1.592 22.378 1.00 95.31 84 LYS A N 1
ATOM 690 C CA . LYS A 1 84 ? -9.630 -2.257 23.680 1.00 95.31 84 LYS A CA 1
ATOM 691 C C . LYS A 1 84 ? -9.290 -1.255 24.781 1.00 95.31 84 LYS A C 1
ATOM 693 O O . LYS A 1 84 ? -8.183 -0.721 24.810 1.00 95.31 84 LYS A O 1
ATOM 698 N N . LEU A 1 85 ? -10.229 -1.023 25.688 1.00 92.56 85 LEU A N 1
ATOM 699 C CA . LEU A 1 85 ? -10.090 -0.159 26.859 1.00 92.56 85 LEU A CA 1
ATOM 700 C C . LEU A 1 85 ? -10.321 -1.025 28.092 1.00 92.56 85 LEU A C 1
ATOM 702 O O . LEU A 1 85 ? -11.465 -1.347 28.344 1.00 92.56 85 LEU A O 1
ATOM 706 N N . GLN A 1 86 ? -9.282 -1.393 28.845 1.00 91.25 86 GLN A N 1
ATOM 707 C CA . GLN A 1 86 ? -9.387 -2.191 30.086 1.00 91.25 86 GLN A CA 1
ATOM 708 C C . GLN A 1 86 ? -10.453 -3.312 30.016 1.00 91.25 86 GLN A C 1
ATOM 710 O O . GLN A 1 86 ? -10.159 -4.373 29.463 1.00 91.25 86 GLN A O 1
ATOM 715 N N . ASP A 1 87 ? -11.673 -3.045 30.496 1.00 93.38 87 ASP A N 1
ATOM 716 C CA . ASP A 1 87 ? -12.793 -3.990 30.595 1.00 93.38 87 ASP A CA 1
ATOM 717 C C . ASP A 1 87 ? -13.805 -3.946 29.427 1.00 93.38 87 ASP A C 1
ATOM 719 O O . ASP A 1 87 ? -14.815 -4.647 29.457 1.00 93.38 87 ASP A O 1
ATOM 723 N N . GLN A 1 88 ? -13.571 -3.138 28.390 1.00 93.12 88 GLN A N 1
ATOM 724 C CA . GLN A 1 88 ? -14.470 -2.976 27.243 1.00 93.12 88 GLN A CA 1
ATOM 725 C C . GLN A 1 88 ? -13.735 -3.043 25.896 1.00 93.12 88 GLN A C 1
ATOM 727 O O . GLN A 1 88 ? -12.584 -2.623 25.747 1.00 93.12 88 GLN A O 1
ATOM 732 N N . GLU A 1 89 ? -14.439 -3.544 24.884 1.00 95.56 89 GLU A N 1
ATOM 733 C CA . GLU A 1 89 ? -14.020 -3.517 23.484 1.00 95.56 89 GLU A CA 1
ATOM 734 C C . GLU A 1 89 ? -15.056 -2.742 22.671 1.00 95.56 89 GLU A C 1
ATOM 736 O O . GLU A 1 89 ? -16.250 -3.030 22.734 1.00 95.56 89 GLU A O 1
ATOM 741 N N . ILE A 1 90 ? -14.590 -1.757 21.906 1.00 95.12 90 ILE A N 1
ATOM 742 C CA . ILE A 1 90 ? -15.415 -0.981 20.984 1.00 95.12 90 ILE A CA 1
ATOM 743 C C . ILE A 1 90 ? -15.064 -1.414 19.563 1.00 95.12 90 ILE A C 1
ATOM 745 O O . ILE A 1 90 ? -13.924 -1.244 19.121 1.00 95.12 90 ILE A O 1
ATOM 749 N N . ASP A 1 91 ? -16.046 -1.952 18.841 1.00 94.56 91 ASP A N 1
ATOM 750 C CA . ASP A 1 91 ? -15.912 -2.307 17.428 1.00 94.56 91 ASP A CA 1
ATOM 751 C C . ASP A 1 91 ? -16.317 -1.115 16.547 1.00 94.56 91 ASP A C 1
ATOM 753 O O . ASP A 1 91 ? -17.498 -0.881 16.293 1.00 94.56 91 ASP A O 1
ATOM 757 N N . SER A 1 92 ? -15.320 -0.347 16.091 1.00 95.12 92 SER A N 1
ATOM 758 C CA . SER A 1 92 ? -15.459 0.913 15.350 1.00 95.12 92 SER A CA 1
ATOM 759 C C . SER A 1 92 ? -16.131 2.051 16.132 1.00 95.12 92 SER A C 1
ATOM 761 O O . SER A 1 92 ? -17.339 2.060 16.380 1.00 95.12 92 SER A O 1
ATOM 763 N N . LEU A 1 93 ? -15.360 3.112 16.404 1.00 94.81 93 LEU A N 1
AT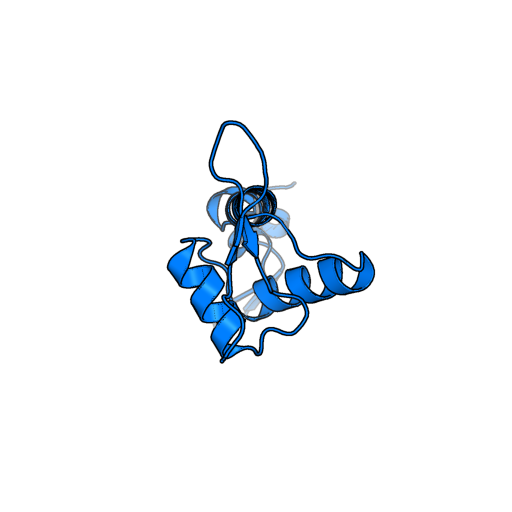OM 764 C CA . LEU A 1 93 ? -15.890 4.376 16.939 1.00 94.81 93 LEU A CA 1
ATOM 765 C C . LEU A 1 93 ? -16.948 4.989 16.019 1.00 94.81 93 LEU A C 1
ATOM 767 O O . LEU A 1 93 ? -17.958 5.503 16.495 1.00 94.81 93 LEU A O 1
ATOM 771 N N . PHE A 1 94 ? -16.724 4.922 14.703 1.00 94.56 94 PHE A N 1
ATOM 772 C CA . PHE A 1 94 ? -17.641 5.494 13.722 1.00 94.56 94 PHE A CA 1
ATOM 773 C C . PHE A 1 94 ? -19.022 4.838 13.793 1.00 94.56 94 PHE A C 1
ATOM 775 O O . PHE A 1 94 ? -20.019 5.543 13.930 1.00 94.56 94 PHE A O 1
ATOM 782 N N . LYS A 1 95 ? -19.080 3.500 13.763 1.00 94.12 95 LYS A N 1
ATOM 783 C CA . LYS A 1 95 ? -20.348 2.761 13.863 1.00 94.12 95 LYS A CA 1
ATOM 784 C C . LYS A 1 95 ? -21.016 2.937 15.223 1.00 94.12 95 LYS A C 1
ATOM 786 O O . LYS A 1 95 ? -22.230 3.055 15.292 1.00 94.12 95 LYS A O 1
ATOM 791 N N . THR A 1 96 ? -20.225 2.952 16.292 1.00 93.88 96 THR A N 1
ATOM 792 C CA . THR A 1 96 ? -20.762 2.972 17.658 1.00 93.88 96 THR A CA 1
ATOM 793 C C . THR A 1 96 ? -21.330 4.342 18.038 1.00 93.88 96 THR A C 1
ATOM 795 O O . THR A 1 96 ? -22.370 4.413 18.692 1.00 93.88 96 THR A O 1
ATOM 798 N N . TYR A 1 97 ? -20.673 5.437 17.639 1.00 94.12 97 TYR A N 1
ATOM 799 C CA . TYR A 1 97 ? -20.981 6.769 18.177 1.00 94.12 97 TYR A CA 1
ATOM 800 C C . TYR A 1 97 ? -21.427 7.810 17.146 1.00 94.12 97 TYR A C 1
ATOM 802 O O . TYR A 1 97 ? -22.003 8.818 17.551 1.00 94.12 97 TYR A O 1
ATOM 810 N N . ILE A 1 98 ? -21.170 7.608 15.848 1.00 93.12 98 ILE A N 1
ATOM 811 C CA . ILE A 1 98 ? -21.367 8.652 14.824 1.00 93.12 98 ILE A CA 1
ATOM 812 C C . ILE A 1 98 ? -22.447 8.265 13.816 1.00 93.12 98 ILE A C 1
ATOM 814 O O . ILE A 1 98 ? -23.376 9.035 13.594 1.00 93.12 98 ILE A O 1
ATOM 818 N N . ALA A 1 99 ? -22.328 7.088 13.204 1.00 89.06 99 ALA A N 1
ATOM 819 C CA . ALA A 1 99 ? -23.258 6.597 12.195 1.00 89.06 99 ALA A CA 1
ATOM 820 C C . ALA A 1 99 ? -24.528 6.030 12.854 1.00 89.06 99 ALA A C 1
ATOM 822 O O . ALA A 1 99 ? -24.668 4.814 12.980 1.00 89.06 99 ALA A O 1
ATOM 823 N N . LYS A 1 100 ? -25.413 6.918 13.316 1.00 66.38 100 LYS A N 1
ATOM 824 C CA . LYS A 1 100 ? -26.785 6.582 13.724 1.00 66.38 100 LYS A CA 1
ATOM 825 C C . LYS A 1 100 ? -27.751 6.700 12.555 1.00 66.38 100 LYS A C 1
ATOM 827 O O . LYS A 1 100 ? -27.601 7.670 11.780 1.00 66.38 100 LYS A O 1
#

Secondary structure (DSSP, 8-state):
-PPPSEEE-SSSS--EEE--TT--HHHHHHHHHHTT----HHHHHHHHHHHHHHTSPPBHHHHHHHHHHTSHHHH-HHHHSEEEETTEEEE-HIIIII--

Foldseek 3Di:
DPDDQWDFDDDPDTKTFGPLLPDPLVRLVVCCVVLVLPDDSVLSVVVNVVVNVVVGTDISVVSNVSSVCVDCVNPVCVQQPWDDDPPDIDRGVCVPPPDD